Protein AF-A0A101WDS5-F1 (afdb_monomer_lite)

Foldseek 3Di:
DVCCVPPFPFPDKDWDWDDDDPDIDIDIDTPGPDDDPVCVVVPHPPCVVVVVVVVVLVVVVHRDDDDDDDD

Secondary structure (DSSP, 8-state):
-HHIIIII--S-EEEEEEEETTEEEEEEEE-S----HHHHHTT-TT-HHHHHHHHHHHHSTT---------

Structure (mmCIF, N/CA/C/O backbone):
data_AF-A0A101WDS5-F1
#
_entry.id   AF-A0A101WDS5-F1
#
loop_
_atom_site.group_PDB
_atom_site.id
_atom_site.type_symbol
_atom_site.label_atom_id
_atom_site.label_alt_id
_atom_site.label_comp_id
_atom_site.label_asym_id
_atom_site.label_entity_id
_atom_site.label_seq_id
_atom_site.pdbx_PDB_ins_code
_atom_site.Cartn_x
_atom_site.Cartn_y
_atom_site.Cartn_z
_atom_site.occupancy
_atom_site.B_iso_or_equiv
_atom_site.auth_seq_id
_atom_site.auth_comp_id
_atom_site.auth_asym_id
_atom_site.auth_atom_id
_atom_site.pdbx_PDB_model_num
ATOM 1 N N . MET A 1 1 ? -0.295 7.387 -3.005 1.00 85.06 1 MET A N 1
ATOM 2 C CA . MET A 1 1 ? -0.328 8.256 -4.208 1.00 85.06 1 MET A CA 1
ATOM 3 C C .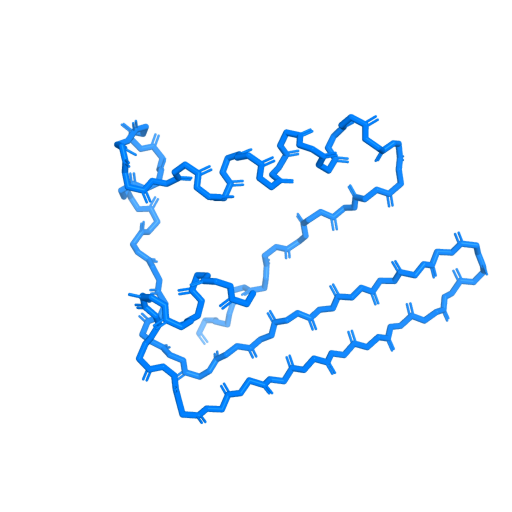 MET A 1 1 ? 1.055 8.782 -4.605 1.00 85.06 1 MET A C 1
ATOM 5 O O . MET A 1 1 ? 1.476 8.498 -5.714 1.00 85.06 1 MET A O 1
ATOM 9 N N . ASN A 1 2 ? 1.804 9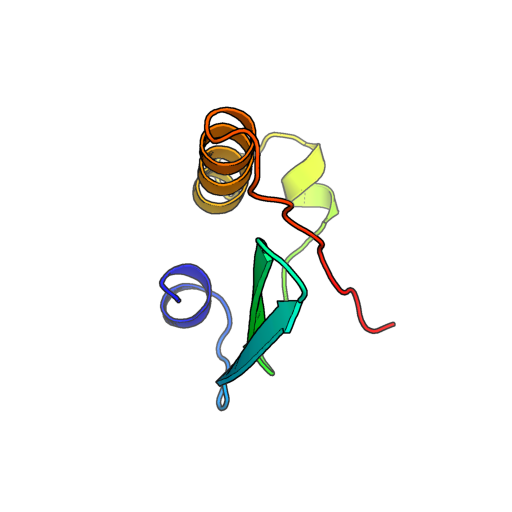.495 -3.744 1.00 88.25 2 ASN A N 1
ATOM 10 C CA . ASN A 1 2 ? 3.125 10.037 -4.130 1.00 88.25 2 ASN A CA 1
ATOM 11 C C . ASN A 1 2 ? 4.127 8.956 -4.573 1.00 88.25 2 ASN A C 1
ATOM 13 O O . ASN A 1 2 ? 4.849 9.169 -5.540 1.00 88.25 2 ASN A O 1
ATOM 17 N N . ASN A 1 3 ? 4.123 7.800 -3.898 1.00 86.69 3 ASN A N 1
ATOM 18 C CA . ASN A 1 3 ? 4.976 6.671 -4.269 1.00 86.69 3 ASN A CA 1
ATOM 19 C C . ASN A 1 3 ? 4.672 6.172 -5.685 1.00 86.69 3 ASN A C 1
ATOM 21 O O . ASN A 1 3 ? 5.596 5.997 -6.466 1.00 86.69 3 ASN A O 1
ATOM 25 N N . VAL A 1 4 ? 3.388 6.041 -6.031 1.00 88.06 4 VAL A N 1
ATOM 26 C CA . VAL A 1 4 ? 2.963 5.612 -7.369 1.00 88.06 4 VAL A CA 1
ATOM 27 C C . VAL A 1 4 ? 3.491 6.576 -8.430 1.00 88.06 4 VAL A C 1
ATOM 29 O O . VAL A 1 4 ? 4.243 6.178 -9.312 1.00 88.06 4 VAL A O 1
ATOM 32 N N . ARG A 1 5 ? 3.200 7.875 -8.276 1.00 90.50 5 ARG A N 1
ATOM 33 C CA . ARG A 1 5 ? 3.613 8.915 -9.232 1.00 90.50 5 ARG A CA 1
ATOM 34 C C . ARG A 1 5 ? 5.128 8.985 -9.435 1.00 90.50 5 ARG A C 1
ATOM 36 O O . ARG A 1 5 ? 5.577 9.300 -10.527 1.00 90.50 5 ARG A O 1
ATOM 43 N N . LYS A 1 6 ? 5.909 8.787 -8.372 1.00 88.75 6 LYS A N 1
ATOM 44 C CA . LYS A 1 6 ? 7.367 8.961 -8.417 1.00 88.75 6 LYS A CA 1
ATOM 45 C C . LYS A 1 6 ? 8.130 7.689 -8.779 1.00 88.75 6 LYS A C 1
ATOM 47 O O . LYS A 1 6 ? 9.277 7.805 -9.199 1.00 88.75 6 LYS A O 1
ATOM 52 N N . HIS A 1 7 ? 7.553 6.508 -8.550 1.00 85.81 7 HIS A N 1
ATOM 53 C CA . HIS A 1 7 ? 8.332 5.267 -8.531 1.00 85.81 7 HIS A CA 1
ATOM 54 C C . HIS A 1 7 ? 7.677 4.075 -9.225 1.00 85.81 7 HIS A C 1
ATOM 56 O O . HIS A 1 7 ? 8.409 3.157 -9.568 1.00 85.81 7 HIS A O 1
ATOM 62 N N . ALA A 1 8 ? 6.356 4.045 -9.417 1.00 88.81 8 ALA A N 1
ATOM 63 C CA . ALA A 1 8 ? 5.692 2.820 -9.861 1.00 88.81 8 ALA A CA 1
ATOM 64 C C . ALA A 1 8 ? 5.693 2.625 -11.381 1.00 88.81 8 ALA A C 1
ATOM 66 O O . ALA A 1 8 ? 5.625 1.487 -11.825 1.00 88.81 8 ALA A O 1
ATOM 67 N N . GLU A 1 9 ? 5.759 3.701 -12.175 1.00 93.00 9 GLU A N 1
ATOM 68 C CA . GLU A 1 9 ? 5.525 3.628 -13.635 1.00 93.00 9 GLU A CA 1
ATOM 69 C C . GLU A 1 9 ? 4.180 2.949 -13.977 1.00 93.00 9 GLU A C 1
ATOM 71 O O . GLU A 1 9 ? 4.020 2.328 -15.022 1.00 93.00 9 GLU A O 1
ATOM 76 N N . ALA A 1 10 ? 3.210 3.067 -13.066 1.00 94.00 10 ALA A N 1
ATOM 77 C CA . ALA A 1 10 ? 1.876 2.503 -13.203 1.00 94.00 10 ALA A CA 1
ATOM 78 C C . ALA A 1 10 ? 1.047 3.286 -14.228 1.00 94.00 10 ALA A C 1
ATOM 80 O O . ALA A 1 10 ? 1.104 4.519 -14.275 1.00 94.00 10 ALA A O 1
ATOM 81 N N . ASN A 1 11 ? 0.225 2.572 -14.989 1.00 96.50 11 ASN A N 1
ATOM 82 C CA . ASN A 1 11 ? -0.763 3.162 -15.890 1.00 96.50 11 ASN A CA 1
ATOM 83 C C . ASN A 1 11 ? -2.096 3.381 -15.174 1.00 96.50 11 ASN A C 1
ATOM 85 O O . ASN A 1 11 ? -2.817 4.334 -15.469 1.00 96.50 11 ASN A O 1
ATOM 89 N N . ASN A 1 12 ? -2.413 2.510 -14.217 1.00 95.62 12 ASN A N 1
ATOM 90 C CA . ASN A 1 12 ? -3.673 2.502 -13.503 1.00 95.62 12 ASN A CA 1
ATOM 91 C C . ASN A 1 12 ? -3.442 2.455 -11.996 1.00 95.62 12 ASN A C 1
ATOM 93 O O . ASN A 1 12 ? -2.520 1.823 -11.483 1.00 95.62 12 ASN A O 1
ATOM 97 N N . VAL A 1 13 ? -4.345 3.113 -11.272 1.00 94.75 13 VAL A N 1
ATOM 98 C CA . VAL A 1 13 ? -4.416 3.026 -9.816 1.00 94.75 13 VAL A CA 1
ATOM 99 C C . VAL A 1 13 ? -5.851 2.765 -9.418 1.00 94.75 13 VAL A C 1
ATOM 101 O O . VAL A 1 13 ? -6.753 3.522 -9.778 1.00 94.75 13 VAL A O 1
ATOM 104 N N . LYS A 1 14 ? -6.057 1.719 -8.628 1.00 95.94 14 LYS A N 1
ATOM 105 C CA . LYS A 1 14 ? -7.338 1.391 -8.022 1.00 95.94 14 LYS A CA 1
ATOM 106 C C . LYS A 1 14 ? -7.320 1.800 -6.558 1.00 95.94 14 LYS A C 1
ATOM 108 O O . LYS A 1 14 ? -6.429 1.427 -5.798 1.00 95.94 14 LYS A O 1
ATOM 113 N N . ILE A 1 15 ? -8.330 2.566 -6.156 1.00 94.56 15 ILE A N 1
ATOM 114 C CA . ILE A 1 15 ? -8.556 2.917 -4.755 1.00 94.56 15 ILE A CA 1
ATOM 115 C C . ILE A 1 15 ? -9.873 2.288 -4.324 1.00 94.56 15 ILE A C 1
ATOM 117 O O . ILE A 1 15 ? -10.917 2.571 -4.907 1.00 94.56 15 ILE A O 1
ATOM 121 N N . THR A 1 16 ? -9.818 1.447 -3.297 1.00 95.19 16 THR A N 1
ATOM 122 C CA . THR A 1 16 ? -10.993 0.786 -2.728 1.00 95.19 16 THR A CA 1
ATOM 123 C C . THR A 1 16 ? -11.197 1.265 -1.301 1.00 95.19 16 THR A C 1
ATOM 125 O O . THR A 1 16 ? -10.257 1.266 -0.508 1.00 95.19 16 THR A O 1
ATOM 128 N N . PHE A 1 17 ? -12.427 1.643 -0.962 1.00 93.06 17 PHE A N 1
ATOM 129 C CA . PHE A 1 17 ? -12.816 1.950 0.409 1.00 93.06 17 PHE A CA 1
ATOM 130 C C . PHE A 1 17 ? -13.766 0.876 0.922 1.00 93.06 17 PHE A C 1
ATOM 132 O O . PHE A 1 17 ? -14.776 0.577 0.287 1.00 93.06 17 PHE A O 1
ATOM 139 N N . LEU A 1 18 ? -13.451 0.322 2.086 1.00 92.75 18 LEU A N 1
ATOM 140 C CA . LEU A 1 18 ? -14.324 -0.577 2.823 1.00 92.75 18 LEU A CA 1
ATOM 141 C C . LEU A 1 18 ? -14.665 0.073 4.159 1.00 92.75 18 LEU A C 1
ATOM 143 O O . LEU A 1 18 ? -13.779 0.365 4.963 1.00 92.75 18 LEU A O 1
ATOM 147 N N . VAL A 1 19 ? -15.955 0.278 4.400 1.00 90.69 19 VAL A N 1
ATOM 148 C CA . VAL A 1 19 ? -16.463 0.774 5.679 1.00 90.69 19 VAL A CA 1
ATOM 149 C C . VAL A 1 19 ? -17.077 -0.398 6.428 1.00 90.69 19 VAL A C 1
ATOM 151 O O . VAL A 1 19 ? -18.009 -1.030 5.937 1.00 90.69 19 VAL A O 1
ATOM 154 N N . ALA A 1 20 ? -16.557 -0.696 7.616 1.00 87.25 20 ALA A N 1
ATOM 155 C CA . ALA A 1 20 ? -17.090 -1.746 8.474 1.00 87.25 20 ALA A CA 1
ATOM 156 C C . ALA A 1 20 ? -17.116 -1.274 9.931 1.00 87.25 20 ALA A C 1
ATOM 158 O O . ALA A 1 20 ? -16.079 -0.952 10.512 1.00 87.25 20 ALA A O 1
ATOM 159 N N . ARG A 1 21 ? -18.312 -1.264 10.536 1.00 85.50 21 ARG A N 1
ATOM 160 C CA . ARG A 1 21 ? -18.560 -0.739 11.892 1.00 85.50 21 ARG A CA 1
ATOM 161 C C . ARG A 1 21 ? -18.009 0.690 12.052 1.00 85.50 21 ARG A C 1
ATOM 163 O O . ARG A 1 21 ? -18.546 1.613 11.460 1.00 85.50 21 ARG A O 1
ATOM 170 N N . GLU A 1 22 ? -16.931 0.853 12.819 1.00 86.00 22 GLU A N 1
ATOM 171 C CA . GLU A 1 22 ? -16.250 2.122 13.127 1.00 86.00 22 GLU A CA 1
ATOM 172 C C . GLU A 1 22 ? -14.868 2.227 12.451 1.00 86.00 22 GLU A C 1
ATOM 174 O O . GLU A 1 22 ? -13.949 2.875 12.962 1.00 86.00 22 GLU A O 1
ATOM 179 N N . GLN A 1 23 ? -14.649 1.489 11.365 1.00 84.00 23 GLN A N 1
ATOM 180 C CA . GLN A 1 23 ? -13.380 1.479 10.647 1.00 84.00 23 GLN A CA 1
ATOM 181 C C . GLN A 1 23 ? -13.604 1.812 9.175 1.00 84.00 23 GLN A C 1
ATOM 183 O O . GLN A 1 23 ? -14.462 1.231 8.510 1.00 84.00 23 GLN A O 1
ATOM 188 N N . LEU A 1 24 ? -12.787 2.739 8.679 1.00 86.19 24 LEU A N 1
ATOM 189 C CA . LEU A 1 24 ? -12.595 2.992 7.261 1.00 86.19 24 LEU A CA 1
ATOM 190 C C . LEU A 1 24 ? -11.273 2.344 6.856 1.00 86.19 24 LEU A C 1
ATOM 192 O O . LEU A 1 24 ? -10.211 2.746 7.332 1.00 86.19 24 LEU A O 1
ATOM 196 N N . CYS A 1 25 ? -11.336 1.350 5.980 1.00 87.69 25 CYS A N 1
ATOM 197 C CA . CYS A 1 25 ? -10.168 0.790 5.326 1.00 87.69 25 CYS A CA 1
ATOM 198 C C . CYS A 1 25 ? -10.067 1.385 3.923 1.00 87.69 25 CYS A C 1
ATOM 200 O O . CYS A 1 25 ? -11.036 1.356 3.166 1.00 87.69 25 CYS A O 1
ATOM 202 N N . ALA A 1 26 ? -8.904 1.936 3.592 1.00 89.44 26 ALA A N 1
ATOM 203 C CA . ALA A 1 26 ? -8.583 2.391 2.250 1.00 89.44 26 ALA A CA 1
ATOM 204 C C . ALA A 1 26 ? -7.444 1.528 1.704 1.00 89.44 26 ALA A C 1
ATOM 206 O O . ALA A 1 26 ? -6.383 1.432 2.322 1.00 89.44 26 ALA A O 1
ATOM 207 N N . THR A 1 27 ? -7.661 0.934 0.539 1.00 90.75 27 THR A N 1
ATOM 208 C CA . THR A 1 27 ? -6.673 0.138 -0.187 1.00 90.75 27 THR A CA 1
ATOM 209 C C . THR A 1 27 ? -6.300 0.883 -1.458 1.00 90.75 27 THR A C 1
ATOM 211 O O . THR A 1 27 ? -7.180 1.325 -2.192 1.00 90.75 27 THR A O 1
ATOM 214 N N . VAL A 1 28 ? -5.001 1.042 -1.704 1.00 90.50 28 VAL A N 1
ATOM 215 C CA . VAL A 1 28 ? -4.462 1.653 -2.925 1.00 90.50 28 VAL A CA 1
ATOM 216 C C . VAL A 1 28 ? -3.606 0.603 -3.618 1.00 90.50 28 VAL A C 1
ATOM 218 O O . VAL A 1 28 ? -2.612 0.165 -3.044 1.00 90.50 28 VAL A O 1
ATOM 221 N N . GLU A 1 29 ? -4.008 0.216 -4.822 1.00 92.81 29 GLU A N 1
ATOM 222 C CA . GLU A 1 29 ? -3.338 -0.764 -5.681 1.00 92.81 29 GLU A CA 1
ATOM 223 C C . GLU A 1 29 ? -2.935 -0.070 -6.980 1.00 92.81 29 GLU A C 1
ATOM 225 O O . GLU A 1 29 ? -3.710 0.718 -7.524 1.00 92.81 29 GLU A O 1
ATOM 230 N N . ASP A 1 30 ? -1.742 -0.349 -7.481 1.00 93.25 30 ASP A N 1
ATOM 231 C CA . ASP A 1 30 ? -1.268 0.133 -8.775 1.00 93.25 30 ASP A CA 1
ATOM 232 C C . ASP A 1 30 ? -0.725 -1.036 -9.604 1.00 93.25 30 ASP A C 1
ATOM 234 O O . ASP A 1 30 ? -0.339 -2.062 -9.047 1.00 93.25 30 ASP A O 1
ATOM 238 N N . ASP A 1 31 ? -0.740 -0.895 -10.929 1.00 94.81 31 ASP A N 1
ATOM 239 C CA . ASP A 1 31 ? -0.234 -1.890 -11.887 1.00 94.81 31 ASP A CA 1
ATOM 240 C C . ASP A 1 31 ? 1.229 -1.632 -12.294 1.00 94.81 31 ASP A C 1
ATOM 242 O O . ASP A 1 31 ? 1.667 -2.024 -13.376 1.00 94.81 31 ASP A O 1
ATOM 246 N N . GLY A 1 32 ? 1.979 -0.928 -11.443 1.00 92.75 32 GLY A N 1
ATOM 247 C CA . GLY A 1 32 ? 3.363 -0.566 -11.694 1.00 92.75 32 GLY A CA 1
ATOM 248 C C . GLY A 1 32 ? 4.364 -1.682 -11.395 1.00 92.75 32 GLY A C 1
ATOM 249 O O . GLY A 1 32 ? 4.029 -2.797 -11.005 1.00 92.75 32 GLY A O 1
ATOM 250 N N . LYS A 1 33 ? 5.651 -1.354 -11.518 1.00 90.75 33 LYS A N 1
ATOM 251 C CA . LYS A 1 33 ? 6.775 -2.302 -11.395 1.00 90.75 33 LYS A CA 1
ATOM 252 C C . LYS A 1 33 ? 7.050 -2.843 -9.982 1.00 90.75 33 LYS A C 1
ATOM 254 O O . LYS A 1 33 ? 8.016 -3.579 -9.789 1.00 90.75 33 LYS A O 1
ATOM 259 N N . GLY A 1 34 ? 6.264 -2.451 -8.980 1.00 86.00 34 GLY A N 1
ATOM 260 C CA . GLY A 1 34 ? 6.500 -2.809 -7.580 1.00 86.00 34 GLY A CA 1
ATOM 261 C C . GLY A 1 34 ? 7.767 -2.179 -6.977 1.00 86.00 34 GLY A C 1
ATOM 262 O O . GLY A 1 34 ? 8.261 -1.147 -7.437 1.00 86.00 34 GLY A O 1
ATOM 263 N N . PHE A 1 35 ? 8.279 -2.774 -5.895 1.00 79.44 35 PHE A N 1
ATOM 264 C CA . PHE A 1 35 ? 9.497 -2.332 -5.205 1.00 79.44 35 PHE A CA 1
ATOM 265 C C . PHE A 1 35 ? 10.322 -3.522 -4.697 1.00 79.44 35 PHE A C 1
ATOM 267 O O . PHE A 1 35 ? 9.772 -4.556 -4.322 1.00 79.44 35 PHE A O 1
ATOM 274 N N . ASP A 1 36 ? 11.646 -3.361 -4.645 1.00 77.12 36 ASP A N 1
ATOM 275 C CA . ASP A 1 36 ? 12.568 -4.395 -4.164 1.00 77.12 36 ASP A CA 1
ATOM 276 C C . ASP A 1 36 ? 12.505 -4.531 -2.634 1.00 77.12 36 ASP A C 1
ATOM 278 O O . ASP A 1 36 ? 12.860 -3.618 -1.878 1.00 77.12 36 ASP A O 1
ATOM 282 N N . ILE A 1 37 ? 12.051 -5.695 -2.166 1.00 71.50 37 ILE A N 1
ATOM 283 C CA . ILE A 1 37 ? 11.845 -5.966 -0.742 1.00 71.50 37 ILE A CA 1
ATOM 284 C C . ILE A 1 37 ? 13.163 -6.096 0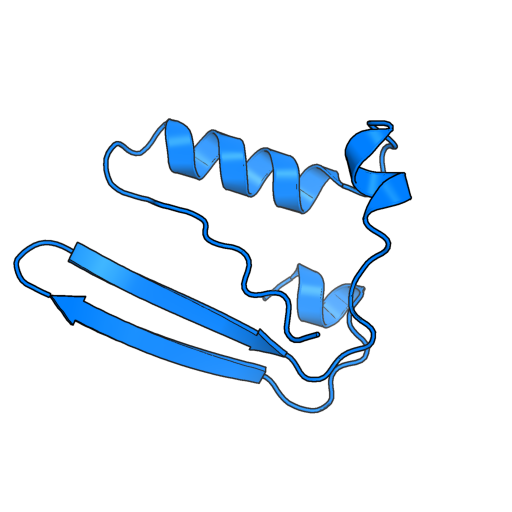.033 1.00 71.50 37 ILE A C 1
ATOM 286 O O . ILE A 1 37 ? 13.211 -5.796 1.229 1.00 71.50 37 ILE A O 1
ATOM 290 N N . ASN A 1 38 ? 14.247 -6.478 -0.646 1.00 70.06 38 ASN A N 1
ATOM 291 C CA . ASN A 1 38 ? 15.562 -6.629 -0.030 1.00 70.06 38 ASN A CA 1
ATOM 292 C C . ASN A 1 38 ? 16.178 -5.259 0.276 1.00 70.06 38 ASN A C 1
ATOM 294 O O . ASN A 1 38 ? 16.797 -5.069 1.325 1.00 70.06 38 ASN A O 1
ATOM 298 N N . GLN A 1 39 ? 15.930 -4.264 -0.581 1.00 67.56 39 GLN A N 1
ATOM 299 C CA . GLN A 1 39 ? 16.352 -2.879 -0.342 1.00 67.56 39 GLN A CA 1
ATOM 300 C C . GLN A 1 39 ? 15.606 -2.221 0.827 1.00 67.56 39 GLN A C 1
ATOM 302 O O . GLN A 1 39 ? 16.179 -1.373 1.519 1.00 67.56 39 GLN A O 1
ATOM 307 N N . TYR A 1 40 ? 14.360 -2.636 1.082 1.00 64.31 40 TYR A N 1
ATOM 308 C CA . TYR A 1 40 ? 13.563 -2.168 2.218 1.00 64.31 40 TYR A CA 1
ATOM 309 C C . TYR A 1 40 ? 14.084 -2.699 3.561 1.00 64.31 40 TYR A C 1
ATOM 311 O O . TYR A 1 40 ? 14.241 -1.931 4.512 1.00 64.31 40 TYR A O 1
ATOM 319 N N . ASN A 1 41 ? 14.381 -4.000 3.646 1.00 64.12 41 ASN A N 1
ATOM 320 C CA . ASN A 1 41 ? 14.819 -4.631 4.897 1.00 64.12 41 ASN A CA 1
ATOM 321 C C . ASN A 1 41 ? 16.218 -4.180 5.339 1.00 64.12 41 ASN A C 1
ATOM 323 O O . ASN A 1 41 ? 16.489 -4.118 6.535 1.00 64.12 41 ASN A O 1
ATOM 327 N N . ASN A 1 42 ? 17.074 -3.789 4.393 1.00 60.09 42 ASN A N 1
ATOM 328 C CA . ASN A 1 42 ? 18.436 -3.333 4.680 1.00 60.09 42 ASN A CA 1
ATOM 329 C C . ASN A 1 42 ? 18.523 -1.863 5.131 1.00 60.09 42 ASN A C 1
ATOM 331 O O . ASN A 1 42 ? 19.615 -1.302 5.179 1.00 60.09 42 ASN A O 1
ATOM 335 N N . GLY A 1 43 ? 17.393 -1.214 5.442 1.00 55.75 43 GLY A N 1
ATOM 336 C CA . GLY A 1 43 ? 17.379 0.149 5.985 1.00 55.75 43 GLY A CA 1
ATOM 337 C C . GLY A 1 43 ? 17.924 1.210 5.026 1.00 55.75 43 GLY A C 1
ATOM 338 O O . GLY A 1 43 ? 18.276 2.305 5.460 1.00 55.75 43 GLY A O 1
ATOM 339 N N . SER A 1 44 ? 18.010 0.902 3.729 1.00 54.22 44 SER A N 1
ATOM 340 C CA . SER A 1 44 ? 18.534 1.844 2.747 1.00 54.22 44 SER A CA 1
ATOM 341 C C . SER A 1 44 ? 17.617 3.073 2.635 1.00 54.22 44 SER A C 1
ATOM 343 O O . SER A 1 44 ? 16.387 2.977 2.717 1.00 54.22 44 SER A O 1
ATOM 345 N N . ASN A 1 45 ? 18.227 4.246 2.438 1.00 54.38 45 ASN A N 1
ATOM 346 C CA . ASN A 1 45 ? 17.593 5.573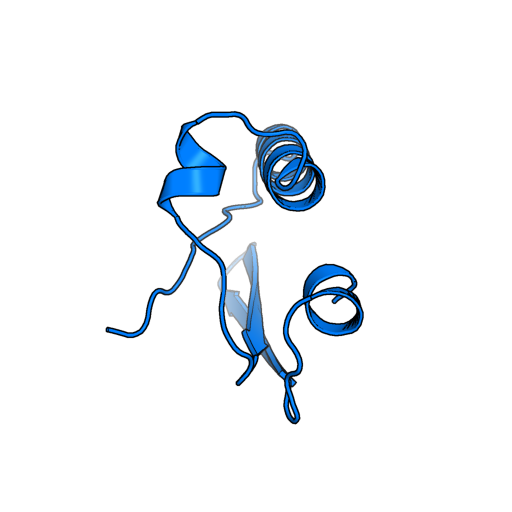 2.362 1.00 54.38 45 ASN A CA 1
ATOM 347 C C . ASN A 1 45 ? 16.492 5.723 1.284 1.00 54.38 45 ASN A C 1
ATOM 349 O O . ASN A 1 45 ? 15.953 6.808 1.090 1.00 54.38 45 ASN A O 1
ATOM 353 N N . THR A 1 46 ? 16.139 4.669 0.556 1.00 58.75 46 THR A N 1
ATOM 354 C CA . THR A 1 46 ? 15.121 4.664 -0.501 1.00 58.75 46 THR A CA 1
ATOM 355 C C . THR A 1 46 ? 13.702 4.424 0.036 1.00 58.75 46 THR A C 1
ATOM 357 O O . THR A 1 46 ? 12.723 4.693 -0.657 1.00 58.75 46 THR A O 1
ATOM 360 N N . SER A 1 47 ? 13.563 3.985 1.295 1.00 67.25 47 SER A N 1
ATOM 361 C CA . SER A 1 47 ? 12.293 3.510 1.881 1.00 67.25 47 SER A CA 1
ATOM 362 C C . SER A 1 47 ? 11.572 4.497 2.811 1.00 67.25 47 SER A C 1
ATOM 364 O O . SER A 1 47 ? 10.572 4.126 3.436 1.00 67.25 47 SER A O 1
ATOM 366 N N . PHE A 1 48 ? 12.044 5.746 2.937 1.00 74.81 48 PHE A N 1
ATOM 367 C CA . PHE A 1 48 ? 11.520 6.709 3.925 1.00 74.81 48 PHE A CA 1
ATOM 368 C C . PHE A 1 48 ? 10.002 6.878 3.863 1.00 74.81 48 PHE A C 1
ATOM 370 O O . PHE A 1 48 ? 9.348 6.884 4.902 1.00 74.81 48 PHE A O 1
ATOM 377 N N . GLY A 1 49 ? 9.423 6.952 2.660 1.00 78.94 49 GLY A N 1
ATOM 378 C CA . GLY A 1 49 ? 7.979 7.129 2.501 1.00 78.94 49 GLY A CA 1
ATOM 379 C C . GLY A 1 49 ? 7.159 6.019 3.167 1.00 78.94 49 GLY A C 1
ATOM 380 O O . GLY A 1 49 ? 6.161 6.307 3.822 1.00 78.94 49 GLY A O 1
ATOM 381 N N . LEU A 1 50 ? 7.590 4.759 3.046 1.00 78.94 50 LEU A N 1
ATOM 382 C CA . LEU A 1 50 ? 6.907 3.615 3.660 1.00 78.94 50 LEU A CA 1
ATOM 383 C C . LEU A 1 50 ? 7.136 3.552 5.175 1.00 78.94 50 LEU A C 1
ATOM 385 O O . LEU A 1 50 ? 6.202 3.252 5.917 1.00 78.94 50 LEU A O 1
ATOM 389 N N . ASN A 1 51 ? 8.348 3.872 5.639 1.00 79.25 51 ASN A N 1
ATOM 390 C CA . ASN A 1 51 ? 8.659 3.912 7.069 1.00 79.25 51 ASN A CA 1
ATOM 391 C C . ASN A 1 51 ? 7.850 4.988 7.797 1.00 79.25 51 ASN A C 1
ATOM 393 O O . ASN A 1 51 ? 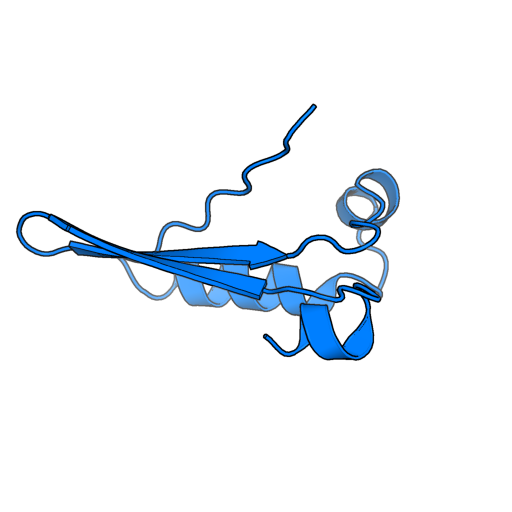7.221 4.677 8.805 1.00 79.25 51 ASN A O 1
ATOM 397 N N . ILE A 1 52 ? 7.777 6.197 7.235 1.00 82.94 52 ILE A N 1
ATOM 398 C CA . ILE A 1 52 ? 6.953 7.289 7.768 1.00 82.94 52 ILE A CA 1
ATOM 399 C C . ILE A 1 52 ? 5.478 6.880 7.768 1.00 82.94 52 ILE A C 1
ATOM 401 O O . ILE A 1 52 ? 4.791 7.068 8.766 1.00 82.94 52 ILE A O 1
ATOM 405 N N . MET A 1 53 ? 4.972 6.281 6.681 1.00 80.50 53 MET A N 1
ATOM 406 C CA . MET A 1 53 ? 3.579 5.816 6.643 1.00 80.50 53 MET A CA 1
ATOM 407 C C . MET A 1 53 ? 3.281 4.783 7.737 1.00 80.50 53 MET A C 1
ATOM 409 O O . MET A 1 53 ? 2.218 4.845 8.347 1.00 80.50 53 MET A O 1
ATOM 413 N N . ARG A 1 54 ? 4.210 3.861 8.020 1.00 80.19 54 ARG A N 1
ATOM 414 C CA . ARG A 1 54 ? 4.071 2.883 9.110 1.00 80.19 54 ARG A CA 1
ATOM 415 C C . ARG A 1 54 ? 4.102 3.545 10.487 1.00 80.19 54 ARG A C 1
ATOM 417 O O . ARG A 1 54 ? 3.270 3.215 11.323 1.00 80.19 54 ARG A O 1
ATOM 424 N N . GLU A 1 55 ? 5.037 4.459 10.715 1.00 83.88 55 GLU A N 1
ATOM 425 C CA . GLU A 1 55 ? 5.168 5.191 11.978 1.00 83.88 55 GLU A CA 1
ATOM 426 C C . GLU A 1 55 ? 3.902 6.007 12.270 1.00 83.88 55 GLU A C 1
ATOM 428 O O . GLU A 1 55 ? 3.259 5.806 13.298 1.00 83.88 55 GLU A O 1
ATOM 433 N N . ARG A 1 56 ? 3.436 6.810 11.307 1.00 83.81 56 ARG A N 1
ATOM 434 C CA . ARG A 1 56 ? 2.202 7.602 11.450 1.00 83.81 56 ARG A CA 1
ATOM 435 C C . ARG A 1 56 ? 0.956 6.740 11.606 1.00 83.81 56 ARG A C 1
ATOM 437 O O . ARG A 1 56 ? 0.059 7.091 12.367 1.00 83.81 56 ARG A O 1
ATOM 444 N N . ALA A 1 57 ? 0.902 5.598 10.924 1.00 80.94 57 ALA A N 1
ATOM 445 C CA . ALA A 1 57 ? -0.165 4.629 11.137 1.00 80.94 57 ALA A CA 1
ATOM 446 C C . ALA A 1 57 ? -0.138 4.050 12.561 1.00 80.94 57 ALA A C 1
ATOM 448 O O . ALA A 1 57 ? -1.194 3.838 13.139 1.00 80.94 57 ALA A O 1
ATOM 449 N N . SER A 1 58 ? 1.046 3.835 13.143 1.00 80.62 58 SER A N 1
ATOM 450 C CA . SER A 1 58 ? 1.180 3.331 14.515 1.00 80.62 58 SER A CA 1
ATOM 451 C C . SER A 1 58 ? 0.841 4.371 15.590 1.00 80.62 58 SER A C 1
ATOM 453 O O . SER A 1 58 ? 0.298 4.012 16.633 1.00 80.62 58 SER A O 1
ATOM 455 N N . GLU A 1 59 ? 1.091 5.657 15.327 1.00 82.69 59 GLU A N 1
ATOM 456 C CA . GLU A 1 59 ? 0.711 6.763 16.220 1.00 82.69 59 GLU A CA 1
ATOM 457 C C . GLU A 1 59 ? -0.813 6.938 16.296 1.00 82.69 59 GLU A C 1
ATOM 459 O O . GLU A 1 59 ? -1.373 7.304 17.333 1.00 82.69 59 GLU A O 1
ATOM 464 N N . ILE A 1 60 ? -1.510 6.634 15.201 1.00 75.50 60 ILE A N 1
ATOM 465 C CA . ILE A 1 60 ? -2.964 6.712 15.117 1.00 75.50 60 ILE A CA 1
ATOM 466 C C . ILE A 1 60 ? -3.529 5.318 15.401 1.00 75.50 60 ILE A C 1
ATOM 468 O O . ILE A 1 60 ? -3.576 4.476 14.513 1.00 75.50 60 ILE A O 1
ATOM 472 N N . LYS A 1 61 ? -4.028 5.089 16.627 1.00 62.59 61 LYS A N 1
ATOM 473 C CA . LYS A 1 61 ? -4.520 3.800 17.187 1.00 62.59 61 LYS A CA 1
ATOM 474 C C . LYS A 1 61 ? -5.395 2.895 16.284 1.00 62.59 61 LYS A C 1
ATOM 476 O O . LYS A 1 61 ? -5.685 1.769 16.680 1.00 62.59 61 LYS A O 1
ATOM 481 N N . ARG A 1 62 ? -5.882 3.356 15.126 1.00 62.75 62 ARG A N 1
ATOM 482 C CA . ARG A 1 62 ? -6.801 2.628 14.232 1.00 62.75 62 ARG A CA 1
ATOM 483 C C . ARG A 1 62 ? -6.343 2.505 12.771 1.00 62.75 62 ARG A C 1
ATOM 485 O O . ARG A 1 62 ? -7.137 2.028 11.966 1.00 62.75 62 ARG A O 1
ATOM 492 N N . ILE A 1 63 ? -5.113 2.879 12.400 1.00 65.94 63 ILE A N 1
ATOM 493 C CA . ILE A 1 63 ? -4.619 2.665 11.026 1.00 65.94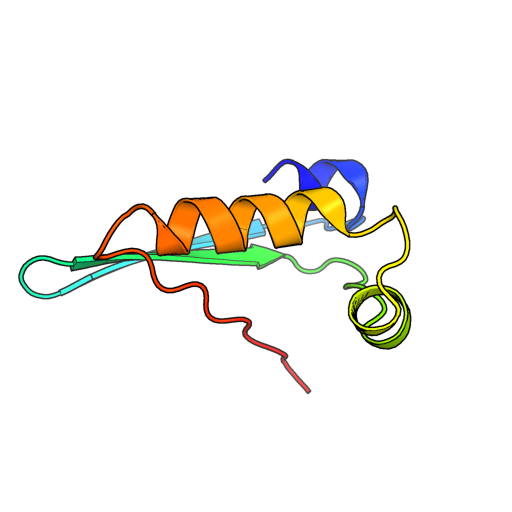 63 ILE A CA 1
ATOM 494 C C . ILE A 1 63 ? -3.786 1.380 10.970 1.00 65.94 63 ILE A C 1
ATOM 496 O O . ILE A 1 63 ? -2.727 1.277 11.580 1.00 65.94 63 ILE A O 1
ATOM 500 N N . GLN A 1 64 ? -4.258 0.389 10.210 1.00 61.69 64 GLN A N 1
ATOM 501 C CA . GLN A 1 64 ? -3.481 -0.805 9.872 1.00 61.69 64 GLN A CA 1
ATOM 502 C C . GLN A 1 64 ? -3.008 -0.723 8.426 1.00 61.69 64 GLN A C 1
ATOM 504 O O . GLN A 1 64 ? -3.814 -0.666 7.500 1.00 61.69 64 GLN A O 1
ATOM 509 N N . THR A 1 65 ? -1.693 -0.777 8.236 1.00 62.94 65 THR A N 1
ATOM 510 C CA . THR A 1 65 ? -1.087 -0.861 6.907 1.00 62.94 65 THR A CA 1
ATOM 511 C C . THR A 1 65 ? -0.861 -2.328 6.565 1.00 62.94 65 THR A C 1
ATOM 513 O O . THR A 1 65 ? 0.075 -2.949 7.068 1.00 62.94 65 THR A O 1
ATOM 516 N N . LYS A 1 66 ? -1.713 -2.898 5.708 1.00 60.41 66 LYS A N 1
ATOM 517 C CA . LYS A 1 66 ? -1.469 -4.210 5.095 1.00 60.41 66 LYS A CA 1
ATOM 518 C C . LYS A 1 66 ? -0.863 -4.017 3.711 1.00 60.41 66 LYS A C 1
ATOM 520 O O . LYS A 1 66 ? -1.361 -3.217 2.926 1.00 60.41 66 LYS A O 1
ATOM 525 N N . ARG A 1 67 ? 0.207 -4.756 3.418 1.00 63.72 67 ARG A N 1
ATOM 526 C CA . ARG A 1 67 ? 0.718 -4.902 2.051 1.00 63.72 67 ARG A CA 1
ATOM 527 C C . ARG A 1 67 ? 0.024 -6.107 1.437 1.00 63.72 67 ARG A C 1
ATOM 529 O O . ARG A 1 67 ? 0.050 -7.177 2.042 1.00 63.72 67 ARG A O 1
ATOM 536 N N . HIS A 1 68 ? -0.602 -5.927 0.284 1.00 51.81 68 HIS A N 1
ATOM 537 C CA . HIS A 1 68 ? -1.018 -7.048 -0.546 1.00 51.81 68 HIS A CA 1
ATOM 538 C C . HIS A 1 68 ? 0.106 -7.271 -1.557 1.00 51.81 68 HIS A C 1
ATOM 540 O O . HIS A 1 68 ? 0.426 -6.367 -2.323 1.00 51.81 68 HIS A O 1
ATOM 546 N N . ILE A 1 69 ? 0.782 -8.413 -1.458 1.00 48.88 69 ILE A N 1
ATOM 547 C CA . ILE A 1 69 ? 1.740 -8.872 -2.462 1.00 48.88 69 ILE A CA 1
ATOM 548 C C . ILE A 1 69 ? 0.936 -9.865 -3.292 1.00 48.88 69 ILE A C 1
ATOM 550 O O . ILE A 1 69 ? 0.512 -10.887 -2.756 1.00 48.88 69 ILE A O 1
ATOM 554 N N . LEU A 1 70 ? 0.633 -9.507 -4.538 1.00 36.47 70 LEU A N 1
ATOM 555 C CA . LEU A 1 70 ? 0.209 -10.496 -5.521 1.00 36.47 70 LEU A CA 1
ATOM 556 C C . LEU A 1 70 ? 1.481 -11.262 -5.905 1.00 36.47 70 LEU A C 1
ATOM 558 O O . LEU A 1 70 ? 2.459 -10.634 -6.316 1.00 36.47 70 LEU A O 1
ATOM 562 N N . GLU A 1 71 ? 1.487 -12.568 -5.641 1.00 36.38 71 GLU A N 1
ATOM 563 C CA . GLU A 1 71 ? 2.464 -13.508 -6.208 1.00 36.38 71 GLU A CA 1
ATOM 564 C C . GLU A 1 71 ? 2.291 -13.617 -7.727 1.00 36.38 71 GLU A C 1
ATOM 566 O O . GLU A 1 71 ? 1.126 -13.555 -8.194 1.00 36.38 71 GLU A O 1
#

Radius of gyration: 13.37 Å; chains: 1; bounding box: 37×24×33 Å

pLDDT: mean 78.55, std 14.77, range [36.38, 96.5]

Sequence (71 aa):
MNNVRKHAEANNVKITFLVAREQLCATVEDDGKGFDINQYNNGSNTSFGLNIMRERASEIKRIQTKRHILE